Protein AF-A0A929QKB3-F1 (afdb_monomer)

Nearest PDB structures (foldseek):
  7fjg-assembly1_A  TM=8.118E-01  e=1.963E-04  Fusobacterium nucleatum subsp. nucleatum ATCC 25586
  7w9x-assembly1_B  TM=6.339E-01  e=2.895E-02  Bacillus spizizenii ATCC 6633 = JCM 2499
  1b5l-assembly1_A  TM=2.599E-01  e=4.777E+00  Komagataella pastoris
  1rh2-assembly2_B  TM=2.748E-01  e=5.979E+00  Homo sapiens

Sequence (108 aa):
IGAVVDCAHGAGLSVVMPAWMKWYKSRNLKAFKRFGKEIFGVDDADEAIKKLKEWFSKIGTPTSLIEIGVDESNLDEIMALVYDYAKGRGLEQIYTKEAISEIFALAR

Mean predicted aligned error: 2.31 Å

Structure (mmCIF, N/CA/C/O backbone):
data_AF-A0A929QKB3-F1
#
_entry.id   AF-A0A929QKB3-F1
#
loop_
_atom_site.group_PDB
_atom_site.id
_atom_site.type_symbol
_atom_site.label_atom_id
_atom_site.label_alt_id
_atom_site.label_comp_id
_atom_site.label_asym_id
_atom_site.label_entity_id
_atom_site.label_seq_id
_atom_site.pdbx_PDB_ins_code
_atom_site.Cartn_x
_atom_site.Cartn_y
_atom_site.Cartn_z
_atom_site.occupancy
_atom_site.B_iso_or_equiv
_atom_site.auth_seq_id
_atom_site.auth_comp_id
_atom_site.auth_asym_id
_atom_site.auth_atom_id
_atom_site.pdbx_PDB_model_num
ATOM 1 N N . ILE A 1 1 ? 2.642 -1.756 -12.033 1.00 90.00 1 ILE A N 1
ATOM 2 C CA . ILE A 1 1 ? 2.115 -3.121 -11.795 1.00 90.00 1 ILE A CA 1
ATOM 3 C C . ILE A 1 1 ? 1.438 -3.640 -13.054 1.00 90.00 1 ILE A C 1
ATOM 5 O O . ILE A 1 1 ? 2.129 -4.305 -13.801 1.00 90.00 1 ILE A O 1
ATOM 9 N N . GLY A 1 2 ? 0.197 -3.243 -13.372 1.00 92.50 2 GLY A N 1
ATOM 10 C CA . GLY A 1 2 ? -0.538 -3.762 -14.545 1.00 92.50 2 GLY A CA 1
ATOM 11 C C . GLY A 1 2 ? 0.120 -3.571 -15.925 1.00 92.50 2 GLY A C 1
ATOM 12 O O . GLY A 1 2 ? -0.304 -4.174 -16.896 1.00 92.50 2 GLY A O 1
ATOM 13 N N . ALA A 1 3 ? 1.139 -2.712 -16.027 1.00 92.94 3 ALA A N 1
ATOM 14 C CA . ALA A 1 3 ? 1.934 -2.546 -17.245 1.00 92.94 3 ALA A CA 1
ATOM 15 C C . ALA A 1 3 ? 2.980 -3.660 -17.461 1.00 92.94 3 ALA A C 1
ATOM 17 O O . ALA A 1 3 ? 3.433 -3.837 -18.583 1.00 92.94 3 ALA A O 1
ATOM 18 N N . VAL A 1 4 ? 3.374 -4.367 -16.395 1.00 95.44 4 VAL A N 1
ATOM 19 C CA . VAL A 1 4 ? 4.391 -5.439 -16.409 1.00 95.44 4 VAL A CA 1
ATOM 20 C C . VAL A 1 4 ? 3.732 -6.799 -16.197 1.00 95.44 4 VAL A C 1
ATOM 22 O O . VAL A 1 4 ? 4.054 -7.762 -16.883 1.00 95.44 4 VAL A O 1
ATOM 25 N N . VAL A 1 5 ? 2.778 -6.872 -15.265 1.00 93.75 5 VAL A N 1
ATOM 26 C CA . VAL A 1 5 ? 1.987 -8.078 -15.001 1.00 93.75 5 VAL A CA 1
ATOM 27 C C . VAL A 1 5 ? 0.569 -7.892 -15.526 1.00 93.75 5 VAL A C 1
ATOM 29 O O . VAL A 1 5 ? -0.009 -6.818 -15.364 1.00 93.75 5 VAL A O 1
ATOM 32 N N . ASP A 1 6 ? -0.008 -8.931 -16.128 1.00 93.88 6 ASP A N 1
ATOM 33 C CA . ASP A 1 6 ? -1.396 -8.910 -16.602 1.00 93.88 6 ASP A CA 1
ATOM 34 C C . ASP A 1 6 ? -2.369 -9.037 -15.419 1.00 93.88 6 ASP A C 1
ATOM 36 O O . ASP A 1 6 ? -2.870 -10.110 -15.087 1.00 93.88 6 ASP A O 1
ATOM 40 N N . CYS A 1 7 ? -2.584 -7.923 -14.717 1.00 94.44 7 CYS A N 1
ATOM 41 C CA . CYS A 1 7 ? -3.525 -7.837 -13.609 1.00 94.44 7 CYS A CA 1
ATOM 42 C C . CYS A 1 7 ? -4.564 -6.738 -13.854 1.00 94.44 7 CYS A C 1
ATOM 44 O O . CYS A 1 7 ? -4.246 -5.638 -14.320 1.00 94.44 7 CYS A O 1
ATOM 46 N N . ALA A 1 8 ? -5.808 -6.990 -13.444 1.00 95.94 8 ALA A N 1
ATOM 47 C CA . ALA A 1 8 ? -6.845 -5.968 -13.452 1.00 95.94 8 ALA A CA 1
ATOM 48 C C . ALA A 1 8 ? -6.439 -4.760 -12.585 1.00 95.94 8 ALA A C 1
ATOM 50 O O . ALA A 1 8 ? -5.864 -4.912 -11.507 1.00 95.94 8 ALA A O 1
ATOM 51 N N . HIS A 1 9 ? -6.805 -3.546 -13.006 1.00 95.56 9 HIS A N 1
ATOM 52 C CA . HIS A 1 9 ? -6.441 -2.323 -12.280 1.00 95.56 9 HIS A CA 1
ATOM 53 C C . HIS A 1 9 ? -6.876 -2.353 -10.801 1.00 95.56 9 HIS A C 1
ATOM 55 O O . HIS A 1 9 ? -6.092 -2.020 -9.913 1.00 95.56 9 HIS A O 1
ATOM 61 N N . GLY A 1 10 ? -8.101 -2.819 -10.530 1.00 95.75 10 GLY A N 1
ATOM 62 C CA . GLY A 1 10 ? -8.623 -2.961 -9.167 1.00 95.75 10 GLY A CA 1
ATOM 63 C C . GLY A 1 10 ? -7.851 -3.968 -8.309 1.00 95.75 10 GLY A C 1
ATOM 64 O O . GLY A 1 10 ? -7.684 -3.727 -7.118 1.00 95.75 10 GLY A O 1
ATOM 65 N N . ALA A 1 11 ? -7.322 -5.038 -8.913 1.00 96.31 11 ALA A N 1
ATOM 66 C CA . ALA A 1 11 ? -6.497 -6.032 -8.227 1.00 96.31 11 ALA A CA 1
ATOM 67 C C . ALA A 1 11 ? -5.142 -5.446 -7.799 1.00 96.31 11 ALA A C 1
ATOM 69 O O . ALA A 1 11 ? -4.705 -5.636 -6.669 1.00 96.31 11 ALA A O 1
ATOM 70 N N . GLY A 1 12 ? -4.499 -4.656 -8.664 1.00 96.56 12 GLY A N 1
ATOM 71 C CA . GLY A 1 12 ? -3.284 -3.931 -8.281 1.00 96.56 12 GLY A CA 1
ATOM 72 C C . GLY A 1 12 ? -3.527 -2.939 -7.133 1.00 96.56 12 GLY A C 1
ATOM 73 O O . GLY A 1 12 ? -2.700 -2.813 -6.230 1.00 96.56 12 GLY A O 1
ATOM 74 N N . LEU A 1 13 ? -4.677 -2.256 -7.133 1.00 97.06 13 LEU A N 1
ATOM 75 C CA . LEU A 1 13 ? -5.037 -1.309 -6.074 1.00 97.06 13 LEU A CA 1
ATOM 76 C C . LEU A 1 13 ? -5.335 -1.993 -4.735 1.00 97.06 13 LEU A C 1
ATOM 78 O O . LEU A 1 13 ? -4.876 -1.497 -3.709 1.00 97.06 13 LEU A O 1
ATOM 82 N N . SER A 1 14 ? -6.057 -3.116 -4.711 1.00 97.88 14 SER A N 1
ATOM 83 C CA . SER A 1 14 ? -6.360 -3.827 -3.457 1.00 97.88 14 SER A CA 1
ATOM 84 C C . SER A 1 14 ? -5.099 -4.329 -2.743 1.00 97.88 14 SER A C 1
ATOM 86 O O . SER A 1 14 ? -5.066 -4.379 -1.512 1.00 97.88 14 SER A O 1
ATOM 88 N N . VAL A 1 15 ? -4.036 -4.607 -3.503 1.00 97.88 15 VAL A N 1
ATOM 89 C CA . VAL A 1 15 ?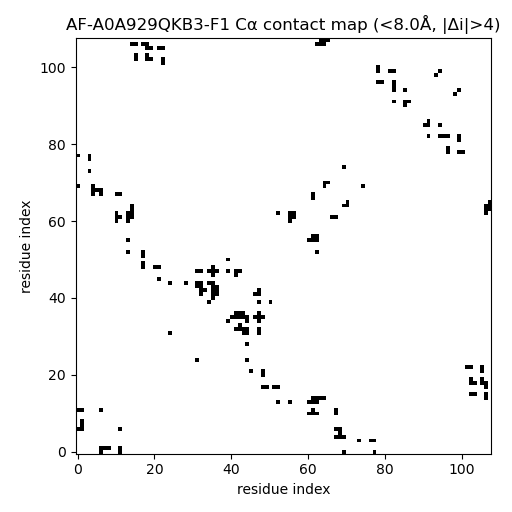 -2.712 -4.975 -2.985 1.00 97.88 15 VAL A CA 1
ATOM 90 C C . VAL A 1 15 ? -1.936 -3.758 -2.465 1.00 97.88 15 VAL A C 1
ATOM 92 O O . VAL A 1 15 ? -1.479 -3.752 -1.321 1.00 97.88 15 VAL A O 1
ATOM 95 N N . VAL A 1 16 ? -1.786 -2.705 -3.277 1.00 97.75 16 VAL A N 1
ATOM 96 C CA . VAL A 1 16 ? -0.886 -1.581 -2.945 1.00 97.75 16 VAL A CA 1
ATOM 97 C C . VAL A 1 16 ? -1.512 -0.581 -1.978 1.00 97.75 16 VAL A C 1
ATOM 99 O O . VAL A 1 16 ? -0.793 0.021 -1.181 1.00 97.75 16 VAL A O 1
ATOM 102 N N . MET A 1 17 ? -2.833 -0.383 -2.005 1.00 98.12 17 MET A N 1
ATOM 103 C CA . MET A 1 17 ? -3.478 0.657 -1.196 1.00 98.12 17 MET A CA 1
ATOM 104 C C . MET A 1 17 ? -3.225 0.478 0.308 1.00 98.12 17 MET A C 1
ATOM 106 O O . MET A 1 17 ? -2.746 1.433 0.922 1.00 98.12 17 MET A O 1
ATOM 110 N N . PRO A 1 18 ? -3.437 -0.702 0.929 1.00 98.25 18 PRO A N 1
ATOM 111 C CA . PRO A 1 18 ? -3.126 -0.887 2.348 1.00 98.25 18 PRO A CA 1
ATOM 112 C C . PRO A 1 18 ? -1.645 -0.637 2.674 1.00 98.25 18 PRO A C 1
ATOM 114 O O . PRO A 1 18 ? -1.328 -0.070 3.720 1.00 98.25 18 PRO A O 1
ATOM 117 N N . ALA A 1 19 ? -0.735 -1.019 1.777 1.00 98.25 19 ALA A N 1
ATOM 118 C CA . ALA A 1 19 ? 0.700 -0.823 1.949 1.00 98.25 19 ALA A CA 1
ATOM 119 C C . ALA A 1 19 ? 1.097 0.662 1.891 1.00 98.25 19 ALA A C 1
ATOM 121 O O . ALA A 1 19 ? 1.771 1.163 2.793 1.00 98.25 19 ALA A O 1
ATOM 122 N N . TRP A 1 20 ? 0.589 1.399 0.898 1.00 98.50 20 TRP A N 1
ATOM 123 C CA . T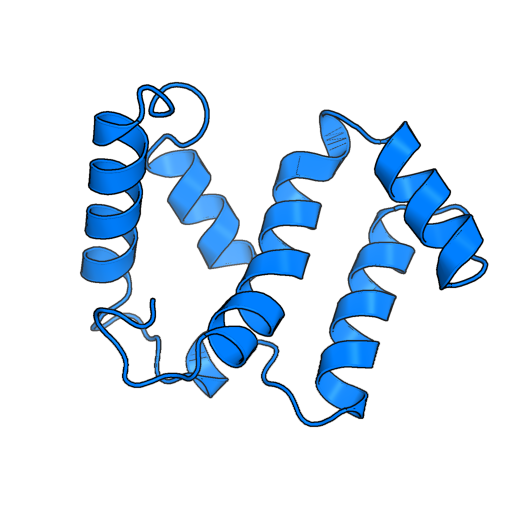RP A 1 20 ? 0.766 2.849 0.802 1.00 98.50 20 TRP A CA 1
ATOM 124 C C . TRP A 1 20 ? 0.187 3.568 2.024 1.00 98.50 20 TRP A C 1
ATOM 126 O O . TRP A 1 20 ? 0.828 4.461 2.575 1.00 98.50 20 TRP A O 1
ATOM 136 N N . MET A 1 21 ? -0.991 3.149 2.505 1.00 98.44 21 MET A N 1
ATOM 137 C CA . MET A 1 21 ? -1.585 3.721 3.715 1.00 98.44 21 MET A CA 1
ATOM 138 C C . MET A 1 21 ? -0.685 3.498 4.933 1.00 98.44 21 MET A C 1
ATOM 140 O O . MET A 1 21 ? -0.463 4.443 5.687 1.00 98.44 21 MET A O 1
ATOM 144 N N . LYS A 1 22 ? -0.116 2.295 5.115 1.00 98.06 22 LYS A N 1
ATOM 145 C CA . LYS A 1 22 ? 0.832 2.019 6.212 1.00 98.06 22 LYS A CA 1
ATOM 146 C C . LYS A 1 22 ? 2.053 2.932 6.160 1.00 98.06 22 LYS A C 1
ATOM 148 O O . LYS A 1 22 ? 2.462 3.440 7.202 1.00 98.06 22 LYS A O 1
ATOM 153 N N . TRP A 1 23 ? 2.601 3.152 4.968 1.00 98.44 23 TRP A N 1
ATOM 154 C CA . TRP A 1 23 ? 3.753 4.025 4.755 1.00 98.44 23 TRP A CA 1
ATOM 155 C C . TRP A 1 23 ? 3.419 5.510 4.990 1.00 98.44 23 TRP A C 1
ATOM 157 O O . TRP A 1 23 ? 4.171 6.233 5.643 1.00 98.44 23 TRP A O 1
ATOM 167 N N . TYR A 1 24 ? 2.258 5.976 4.519 1.00 98.00 24 TYR A N 1
ATOM 168 C CA . TYR A 1 24 ? 1.879 7.391 4.568 1.00 98.00 24 TYR A CA 1
ATOM 169 C C . TYR A 1 24 ? 1.210 7.817 5.884 1.00 98.00 24 TYR A C 1
ATOM 171 O O . TYR A 1 24 ? 1.148 9.014 6.180 1.00 98.00 24 TYR A O 1
ATOM 179 N N . LYS A 1 25 ? 0.699 6.875 6.694 1.00 97.56 25 LYS A N 1
ATOM 180 C CA . LYS A 1 25 ? -0.174 7.182 7.845 1.00 97.56 25 LYS A CA 1
ATOM 181 C C . LYS A 1 25 ? 0.389 8.220 8.806 1.00 97.56 25 LYS A C 1
ATOM 183 O O . LYS A 1 25 ? -0.362 9.070 9.273 1.00 97.56 25 LYS A O 1
ATOM 188 N N . SER A 1 26 ? 1.694 8.192 9.079 1.00 96.75 26 SER A N 1
ATOM 189 C CA . SER A 1 26 ? 2.338 9.103 10.034 1.00 96.75 26 SER A CA 1
ATOM 190 C C . SER A 1 26 ? 2.249 10.566 9.593 1.00 96.75 26 SER A C 1
ATOM 192 O O . SER A 1 26 ? 2.171 11.458 10.433 1.00 96.75 26 SER A O 1
ATOM 194 N N . ARG A 1 27 ? 2.171 10.812 8.281 1.00 97.44 27 ARG A N 1
ATOM 195 C CA . ARG A 1 27 ? 2.061 12.148 7.682 1.00 97.44 27 ARG A CA 1
ATOM 196 C C . ARG A 1 27 ? 0.645 12.718 7.763 1.00 97.44 27 ARG A C 1
ATOM 198 O O . ARG A 1 27 ? 0.466 13.922 7.623 1.00 97.44 27 ARG A O 1
ATOM 205 N N . ASN A 1 28 ? -0.369 11.874 7.973 1.00 96.75 28 ASN A N 1
ATOM 206 C CA . ASN A 1 28 ? -1.763 12.307 8.070 1.00 96.75 28 ASN A CA 1
ATOM 207 C C . ASN A 1 28 ? -2.601 11.417 9.004 1.00 96.75 28 ASN A C 1
ATOM 209 O O . ASN A 1 28 ? -3.676 10.930 8.646 1.00 96.75 28 ASN A O 1
ATOM 213 N N . LEU A 1 29 ? -2.110 11.206 10.227 1.00 97.81 29 LEU A N 1
ATOM 214 C CA . LEU A 1 29 ? -2.703 10.251 11.167 1.00 97.81 29 LEU A CA 1
ATOM 215 C C . LEU A 1 29 ? -4.182 10.547 11.459 1.00 97.81 29 LEU A C 1
ATOM 217 O O . LEU A 1 29 ? -4.996 9.630 11.559 1.00 97.81 29 LEU A O 1
ATOM 221 N N . LYS A 1 30 ? -4.550 11.832 11.539 1.00 98.00 30 LYS A N 1
ATOM 222 C CA . LYS A 1 30 ? -5.929 12.271 11.792 1.00 98.00 30 LYS A CA 1
ATOM 223 C C . LYS A 1 30 ? -6.902 11.768 10.720 1.00 98.00 30 LYS A C 1
ATOM 225 O O . LYS A 1 30 ? -8.004 11.343 11.063 1.00 98.00 30 LYS A O 1
ATOM 230 N N . ALA A 1 31 ? -6.513 11.801 9.444 1.00 97.81 31 ALA A N 1
ATOM 231 C CA . ALA A 1 31 ? -7.364 11.313 8.362 1.00 97.81 31 ALA A CA 1
ATOM 232 C C . ALA A 1 31 ? -7.554 9.792 8.434 1.00 97.81 31 ALA A C 1
ATOM 234 O O . ALA A 1 31 ? -8.678 9.320 8.288 1.00 97.81 31 ALA A O 1
ATOM 235 N N . PHE A 1 32 ? -6.490 9.037 8.726 1.00 98.19 32 PHE A N 1
ATOM 236 C CA . PHE A 1 32 ? -6.568 7.577 8.835 1.00 98.19 32 PHE A CA 1
ATOM 237 C C . PHE A 1 32 ? -7.353 7.107 10.063 1.00 98.19 32 PHE A C 1
ATOM 239 O O . PHE A 1 32 ? -8.134 6.167 9.950 1.00 98.19 32 PHE A O 1
ATOM 246 N N . LYS A 1 33 ? -7.238 7.801 11.203 1.00 98.12 33 LYS A N 1
ATOM 247 C CA . LYS A 1 33 ? -8.103 7.549 12.367 1.00 98.12 33 LYS A CA 1
ATOM 248 C C . LYS A 1 33 ? -9.571 7.835 12.068 1.00 98.12 33 LYS A C 1
ATOM 250 O O . LYS A 1 33 ? -10.430 7.018 12.377 1.00 98.12 33 LYS A O 1
ATOM 255 N N . ARG A 1 34 ? -9.868 8.960 11.403 1.00 98.38 34 ARG A N 1
ATOM 256 C CA . ARG A 1 34 ? -11.237 9.265 10.960 1.00 98.38 34 ARG A CA 1
ATOM 257 C C . ARG A 1 34 ? -11.764 8.180 10.020 1.00 98.38 34 ARG A C 1
ATOM 259 O O . ARG A 1 34 ? -12.879 7.721 10.211 1.00 98.38 34 ARG A O 1
ATOM 266 N N . PHE A 1 35 ? -10.973 7.748 9.040 1.00 98.31 35 PHE A N 1
ATOM 267 C CA . PHE A 1 35 ? -11.343 6.643 8.154 1.00 98.31 35 PHE A CA 1
ATOM 268 C C . PHE A 1 35 ? -11.681 5.367 8.941 1.00 98.31 35 PHE A C 1
ATOM 270 O O . PHE A 1 35 ? -12.743 4.790 8.726 1.00 98.31 35 PHE A O 1
ATOM 277 N N . GLY A 1 36 ? -10.833 4.977 9.898 1.00 98.44 36 GLY A N 1
ATOM 278 C CA . GLY A 1 36 ? -11.101 3.848 10.790 1.00 98.44 36 GLY A CA 1
ATOM 279 C C . GLY A 1 36 ? -12.418 3.975 11.538 1.00 98.44 36 GLY A C 1
ATOM 280 O O . GLY A 1 36 ? -13.222 3.042 11.539 1.00 98.44 36 GLY A O 1
ATOM 281 N N . LYS A 1 37 ? -12.670 5.149 12.118 1.00 98.50 37 LYS A N 1
ATOM 282 C CA . LYS A 1 37 ? -13.856 5.389 12.936 1.00 98.50 37 LYS A CA 1
ATOM 283 C C . LYS A 1 37 ? -15.132 5.342 12.104 1.00 98.50 37 LYS A C 1
ATOM 285 O O . LYS A 1 37 ? -16.073 4.654 12.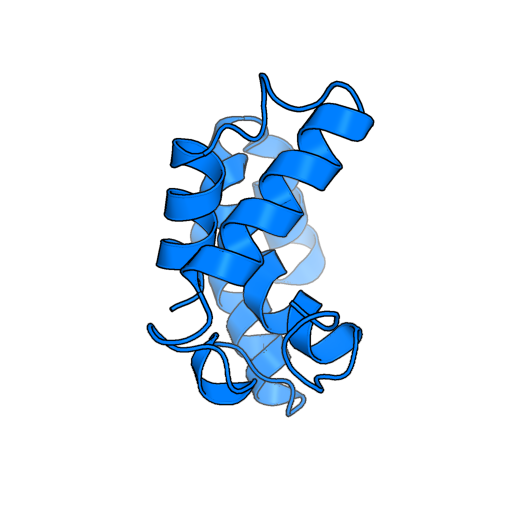480 1.00 98.50 37 LYS A O 1
ATOM 290 N N . GLU A 1 38 ? -15.153 6.049 10.979 1.00 98.50 38 GLU A N 1
ATOM 291 C CA . GLU A 1 38 ? -16.364 6.215 10.170 1.00 98.50 38 GLU A CA 1
ATOM 292 C C . GLU A 1 38 ? -16.696 4.973 9.330 1.00 98.50 38 GLU A C 1
ATOM 294 O O . GLU A 1 38 ? -17.867 4.692 9.096 1.00 98.50 38 GLU A O 1
ATOM 299 N N . ILE A 1 39 ? -15.689 4.221 8.867 1.00 98.19 39 ILE A N 1
ATOM 300 C CA . ILE A 1 39 ? -15.903 3.072 7.968 1.00 98.19 39 ILE A CA 1
ATOM 301 C C . ILE A 1 39 ? -15.932 1.744 8.726 1.00 98.19 39 ILE A C 1
ATOM 303 O O . ILE A 1 39 ? -16.684 0.841 8.364 1.00 98.19 39 ILE A O 1
ATOM 307 N N . PHE A 1 40 ? -15.124 1.617 9.779 1.00 98.06 40 PHE A N 1
ATOM 308 C CA . PHE A 1 40 ? -14.923 0.351 10.484 1.00 98.06 40 PHE A CA 1
ATOM 309 C C . PHE A 1 40 ? -15.242 0.403 11.982 1.00 98.06 40 PHE A C 1
ATOM 311 O O . PHE A 1 40 ? -15.170 -0.634 12.640 1.00 98.06 40 PHE A O 1
ATOM 318 N N . GLY A 1 41 ? -15.591 1.572 12.528 1.00 98.19 41 GLY A N 1
ATOM 319 C CA . GLY A 1 41 ? -15.893 1.737 13.950 1.00 98.19 41 GLY A CA 1
ATOM 320 C C . GLY A 1 41 ? -14.676 1.640 14.876 1.00 98.19 41 GLY A C 1
ATOM 321 O O . GLY A 1 41 ? -14.854 1.358 16.057 1.00 98.19 41 GLY A O 1
ATOM 322 N N . VAL A 1 42 ? -13.454 1.855 14.370 1.00 98.06 42 VAL A N 1
ATOM 323 C CA . VAL A 1 42 ? -12.202 1.735 15.147 1.00 98.06 42 VAL A CA 1
ATOM 324 C C . VAL A 1 42 ? -11.457 3.065 15.239 1.00 98.06 42 VAL A C 1
ATOM 326 O O . VAL A 1 42 ? -11.351 3.780 14.250 1.00 98.06 42 VAL A O 1
ATOM 329 N N . ASP A 1 43 ? -10.900 3.406 16.403 1.00 96.50 43 ASP A N 1
ATOM 330 C CA . ASP A 1 43 ? -10.122 4.648 16.606 1.00 96.50 43 ASP A CA 1
ATOM 331 C C . ASP A 1 43 ? -8.598 4.417 16.546 1.00 96.50 43 ASP A C 1
ATOM 333 O O . ASP A 1 43 ? -7.798 5.034 17.259 1.00 96.50 43 ASP A O 1
ATOM 337 N N . ASP A 1 44 ? -8.187 3.500 15.672 1.00 97.69 44 ASP A N 1
ATOM 338 C CA . ASP A 1 44 ? -6.791 3.180 15.408 1.00 97.69 44 ASP A CA 1
ATOM 339 C C . ASP A 1 44 ? -6.532 3.061 13.900 1.00 97.69 44 ASP A C 1
ATOM 341 O O . ASP A 1 44 ? -7.287 2.430 13.157 1.00 97.69 44 ASP A O 1
ATOM 345 N N . ALA A 1 45 ? -5.467 3.715 13.429 1.00 98.00 45 ALA A N 1
ATOM 346 C CA . ALA A 1 45 ? -5.154 3.779 12.004 1.00 98.00 45 ALA A CA 1
ATOM 347 C C . ALA A 1 45 ? -4.618 2.444 11.469 1.00 98.00 45 ALA A C 1
ATOM 349 O O . ALA A 1 45 ? -4.915 2.086 10.330 1.00 98.00 45 ALA A O 1
ATOM 350 N N . ASP A 1 46 ? -3.846 1.706 12.269 1.00 98.19 46 ASP A N 1
ATOM 351 C CA . ASP A 1 46 ? -3.316 0.404 11.868 1.00 98.19 46 ASP A CA 1
ATOM 352 C C . ASP A 1 46 ? -4.419 -0.649 11.807 1.00 98.19 46 ASP A C 1
ATOM 354 O O . ASP A 1 46 ? -4.493 -1.412 10.839 1.00 98.19 46 ASP A O 1
ATOM 358 N N . GLU A 1 47 ? -5.330 -0.639 12.780 1.00 98.38 47 GLU A N 1
ATOM 359 C CA . GLU A 1 47 ? -6.516 -1.487 12.768 1.00 98.38 47 GLU A CA 1
ATOM 360 C C . GLU A 1 47 ? -7.421 -1.171 11.570 1.00 98.38 47 GLU A C 1
ATOM 362 O O . GLU A 1 47 ? -7.884 -2.089 10.892 1.00 98.38 47 GLU A O 1
ATOM 367 N N . ALA A 1 48 ? -7.618 0.109 11.238 1.00 98.50 48 ALA A N 1
ATOM 368 C CA . ALA A 1 48 ? -8.387 0.515 10.063 1.00 98.50 48 ALA A CA 1
ATOM 369 C C . ALA A 1 48 ? -7.788 -0.020 8.753 1.00 98.50 48 ALA A C 1
ATOM 371 O O . ALA A 1 48 ? -8.507 -0.542 7.899 1.00 98.50 48 ALA A O 1
ATOM 372 N N . ILE A 1 49 ? -6.464 0.083 8.592 1.00 98.44 49 ILE A N 1
ATOM 373 C CA . ILE A 1 49 ? -5.764 -0.425 7.405 1.00 98.44 49 ILE A CA 1
ATOM 374 C C . ILE A 1 49 ? -5.831 -1.957 7.349 1.00 98.44 49 ILE A C 1
ATOM 376 O O . ILE A 1 49 ? -6.026 -2.529 6.274 1.00 98.44 49 ILE A O 1
ATOM 380 N N . LYS A 1 50 ? -5.720 -2.633 8.499 1.00 98.31 50 LYS A N 1
ATOM 381 C CA . LYS A 1 50 ? -5.897 -4.086 8.595 1.00 98.31 50 LYS A CA 1
ATOM 382 C C . LYS A 1 50 ? -7.304 -4.502 8.159 1.00 98.31 50 LYS A C 1
ATOM 384 O O . LYS A 1 50 ? -7.425 -5.371 7.300 1.00 98.31 50 LYS A O 1
ATOM 389 N N . LYS A 1 51 ? -8.350 -3.848 8.674 1.00 98.50 51 LYS A N 1
ATOM 390 C CA . LYS A 1 51 ? -9.749 -4.123 8.306 1.00 98.50 51 LYS A CA 1
ATOM 391 C C . LYS A 1 51 ? -10.036 -3.852 6.831 1.00 98.50 51 LYS A C 1
ATOM 393 O O . LYS A 1 51 ? -10.807 -4.588 6.222 1.00 98.50 51 LYS A O 1
ATOM 398 N N . LEU A 1 52 ? -9.383 -2.856 6.228 1.00 98.50 52 LEU A N 1
ATOM 399 C CA . LEU A 1 52 ? -9.456 -2.637 4.783 1.00 98.50 52 LEU A CA 1
ATOM 400 C C . LEU A 1 52 ? -8.856 -3.813 3.995 1.00 98.50 52 LEU A C 1
ATOM 402 O O . LEU A 1 52 ? -9.482 -4.292 3.053 1.00 98.50 52 LEU A O 1
ATOM 406 N N . LYS A 1 53 ? -7.678 -4.315 4.394 1.00 98.25 53 LYS A N 1
ATOM 407 C CA . LYS A 1 53 ? -7.068 -5.505 3.772 1.00 98.25 53 LYS A CA 1
ATOM 408 C C . LYS A 1 53 ? -7.956 -6.747 3.946 1.00 98.25 53 LYS A C 1
ATOM 410 O O . LYS A 1 53 ? -8.173 -7.484 2.989 1.00 98.25 53 LYS A O 1
ATOM 415 N N . GLU A 1 54 ? -8.525 -6.948 5.136 1.00 98.31 54 GLU A N 1
ATOM 416 C CA . GLU A 1 54 ? -9.487 -8.027 5.413 1.00 98.31 54 GLU A CA 1
ATOM 417 C C . GLU A 1 54 ? -10.753 -7.905 4.553 1.00 98.31 54 GLU A C 1
ATOM 419 O O . GLU A 1 54 ? -11.259 -8.908 4.056 1.00 98.31 54 GLU A O 1
ATOM 424 N N . TRP A 1 55 ? -11.252 -6.685 4.331 1.00 98.44 55 TRP A N 1
ATOM 425 C CA . TRP A 1 55 ? -12.387 -6.441 3.443 1.00 98.44 55 TRP A CA 1
ATOM 426 C C . TRP A 1 55 ? -12.068 -6.825 1.995 1.00 98.44 55 TRP A C 1
ATOM 428 O O . TRP A 1 55 ? -12.863 -7.536 1.384 1.00 98.44 55 TRP A O 1
ATOM 438 N N . PHE A 1 56 ? -10.900 -6.426 1.471 1.00 98.38 56 PHE A N 1
ATOM 439 C CA . PHE A 1 56 ? -10.458 -6.804 0.123 1.00 98.38 56 PHE A CA 1
ATOM 440 C C . PHE A 1 56 ? -10.399 -8.327 -0.040 1.00 98.38 56 PHE A C 1
ATOM 442 O O . PHE A 1 56 ? -10.938 -8.860 -1.011 1.00 98.38 56 PHE A O 1
ATOM 449 N N . SER A 1 57 ? -9.833 -9.029 0.944 1.00 97.69 57 SER A N 1
ATOM 450 C CA . SER A 1 57 ? -9.813 -10.495 0.960 1.00 97.69 57 SER A CA 1
ATOM 451 C C . SER A 1 57 ? -11.232 -11.082 1.004 1.00 97.69 57 SER A C 1
ATOM 453 O O . SER A 1 57 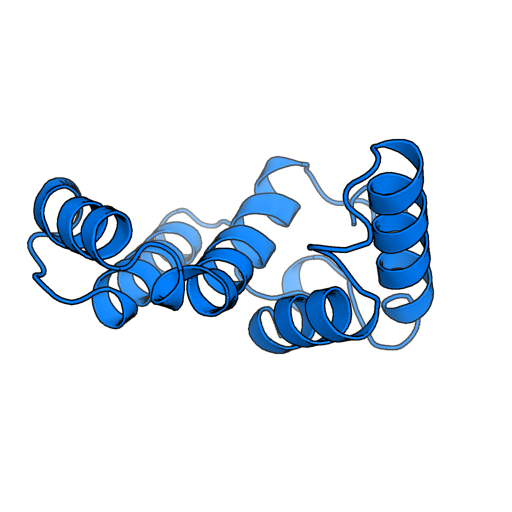? -11.564 -11.966 0.216 1.00 97.69 57 SER A O 1
ATOM 455 N N . LYS A 1 58 ? -12.114 -10.542 1.856 1.00 98.19 58 LYS A N 1
ATOM 456 C CA . LYS A 1 58 ? -13.505 -11.001 2.004 1.00 98.19 58 LYS A CA 1
ATOM 457 C C . LYS A 1 58 ? -14.315 -10.888 0.711 1.00 98.19 58 LYS A C 1
ATOM 459 O O . LYS A 1 58 ? -15.168 -11.736 0.465 1.00 98.19 58 LYS A O 1
ATOM 464 N N . ILE A 1 59 ? -14.083 -9.850 -0.092 1.00 97.56 59 ILE A N 1
ATOM 465 C CA . ILE A 1 59 ? -14.778 -9.666 -1.374 1.00 97.56 59 ILE A CA 1
ATOM 466 C C . ILE A 1 59 ? -14.092 -10.384 -2.549 1.00 97.56 59 ILE A C 1
ATOM 468 O O . ILE A 1 59 ? -14.512 -10.211 -3.690 1.00 97.56 59 ILE A O 1
ATOM 472 N N . GLY A 1 60 ? -13.055 -11.186 -2.286 1.00 96.88 60 GLY A N 1
ATOM 473 C CA . GLY A 1 60 ? -12.375 -12.001 -3.294 1.00 96.88 60 GLY A CA 1
ATOM 474 C C . GLY A 1 60 ? -11.357 -11.244 -4.148 1.00 96.88 60 GLY A C 1
ATOM 475 O O . GLY A 1 60 ? -11.012 -11.710 -5.230 1.00 96.88 60 GLY A O 1
ATOM 476 N N . THR A 1 61 ? -10.885 -10.081 -3.694 1.00 97.69 61 THR A N 1
ATOM 477 C CA . THR A 1 61 ? -9.807 -9.342 -4.372 1.00 97.69 61 THR A CA 1
ATOM 478 C C . THR A 1 61 ? -8.450 -9.681 -3.758 1.00 97.69 61 THR A C 1
ATOM 480 O O . THR A 1 61 ? -8.384 -9.952 -2.556 1.00 97.69 61 THR A O 1
ATOM 483 N N . PRO A 1 62 ? -7.366 -9.661 -4.551 1.00 97.44 62 PRO A N 1
ATOM 484 C CA . PRO A 1 62 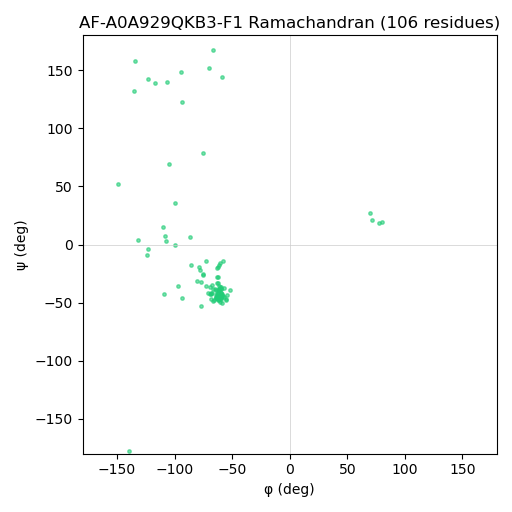? -6.056 -10.046 -4.059 1.00 97.44 62 PRO A CA 1
ATOM 485 C C . PRO A 1 62 ? -5.487 -9.019 -3.082 1.00 97.44 62 PRO A C 1
ATOM 487 O O . PRO A 1 62 ? -5.784 -7.824 -3.163 1.00 97.44 62 PRO A O 1
ATOM 490 N N . THR A 1 63 ? -4.649 -9.480 -2.158 1.00 97.31 63 THR A N 1
ATOM 491 C CA . THR A 1 63 ? -4.122 -8.652 -1.061 1.00 97.31 63 THR A CA 1
ATOM 492 C C . THR A 1 63 ? -2.607 -8.737 -0.863 1.00 97.31 63 THR A C 1
ATOM 494 O O . THR A 1 63 ? -2.074 -8.112 0.060 1.00 97.31 63 THR A O 1
ATOM 497 N N . SER A 1 64 ? -1.910 -9.472 -1.727 1.00 97.25 64 SER A N 1
ATOM 498 C CA . SER A 1 64 ? -0.448 -9.549 -1.783 1.00 97.25 64 SER A CA 1
ATOM 499 C C . SER A 1 64 ? 0.059 -9.442 -3.222 1.00 97.25 64 SER A C 1
ATOM 501 O O . SER A 1 64 ? -0.671 -9.713 -4.177 1.00 97.25 64 SER A O 1
ATOM 503 N N . LEU A 1 65 ? 1.322 -9.042 -3.384 1.00 97.31 65 LEU A N 1
ATOM 504 C CA . LEU A 1 65 ? 1.985 -8.960 -4.691 1.00 97.31 65 LEU A CA 1
ATOM 505 C C . LEU A 1 65 ? 2.024 -10.320 -5.414 1.00 97.31 65 LEU A C 1
ATOM 507 O O . LEU A 1 65 ? 1.773 -10.387 -6.617 1.00 97.31 65 LEU A O 1
ATOM 511 N N . ILE A 1 66 ? 2.243 -11.408 -4.672 1.00 96.56 66 ILE A N 1
ATOM 512 C CA . ILE A 1 66 ? 2.315 -12.767 -5.228 1.00 96.56 66 ILE A CA 1
ATOM 513 C C . ILE A 1 66 ? 0.971 -13.190 -5.841 1.00 96.56 66 ILE A C 1
ATOM 515 O O . ILE A 1 66 ? 0.950 -13.791 -6.914 1.00 96.56 66 ILE A O 1
ATOM 519 N N . GLU A 1 67 ? -0.159 -12.833 -5.219 1.00 96.69 67 GLU A N 1
ATOM 520 C CA . GLU A 1 67 ? -1.503 -13.157 -5.731 1.00 96.69 67 GLU A CA 1
ATOM 521 C C . GLU A 1 67 ? -1.812 -12.520 -7.098 1.00 96.69 67 GLU A C 1
ATOM 523 O O . GLU A 1 67 ? -2.715 -12.980 -7.795 1.00 96.69 67 GLU A O 1
ATOM 528 N N . ILE A 1 68 ? -1.069 -11.479 -7.494 1.00 96.81 68 ILE A N 1
ATOM 529 C CA . ILE A 1 68 ? -1.202 -10.804 -8.796 1.00 96.81 68 ILE A CA 1
ATOM 530 C C . ILE A 1 68 ? -0.015 -11.061 -9.736 1.00 96.81 68 ILE A C 1
ATOM 532 O O . ILE A 1 68 ? 0.144 -10.346 -10.725 1.00 96.81 68 ILE A O 1
ATOM 536 N N . GLY A 1 69 ? 0.818 -12.064 -9.439 1.00 95.81 69 GLY A N 1
ATOM 537 C CA . GLY A 1 69 ? 1.944 -12.465 -10.288 1.00 95.81 69 GLY A CA 1
ATOM 538 C C . GLY A 1 69 ? 3.172 -11.556 -10.196 1.00 95.81 69 GLY A C 1
ATOM 539 O O . GLY A 1 69 ? 4.010 -11.574 -11.096 1.00 95.81 69 GLY A O 1
ATOM 540 N N . VAL A 1 70 ? 3.288 -10.750 -9.136 1.00 97.19 70 VAL A N 1
ATOM 541 C CA . VAL A 1 70 ? 4.496 -9.961 -8.867 1.00 97.19 70 VAL A CA 1
ATOM 542 C C . VAL A 1 70 ? 5.415 -10.741 -7.936 1.00 97.19 70 VAL A C 1
ATOM 544 O O . VAL A 1 70 ? 5.036 -11.085 -6.815 1.00 97.19 70 VAL A O 1
ATOM 547 N N . ASP A 1 71 ? 6.636 -10.979 -8.396 1.00 95.50 71 ASP A N 1
ATOM 548 C CA . ASP A 1 71 ? 7.693 -11.671 -7.667 1.00 95.50 71 ASP A CA 1
ATOM 549 C C . ASP A 1 71 ? 9.053 -10.993 -7.907 1.00 95.50 71 ASP A C 1
ATOM 551 O O . ASP A 1 71 ? 9.150 -9.971 -8.588 1.00 95.50 71 ASP A O 1
ATOM 555 N N . GLU A 1 72 ? 10.122 -11.550 -7.338 1.00 94.25 72 GLU A N 1
ATOM 556 C CA . GLU A 1 72 ? 11.473 -10.981 -7.447 1.00 94.25 72 GLU A CA 1
ATOM 557 C C . GLU A 1 72 ? 11.990 -10.897 -8.901 1.00 94.25 72 GLU A C 1
ATOM 559 O O . GLU A 1 72 ? 12.915 -10.137 -9.166 1.00 94.25 72 GLU A O 1
ATOM 564 N N . SER A 1 73 ? 11.405 -11.632 -9.860 1.00 96.06 73 SER A N 1
ATOM 565 C CA . SER A 1 73 ? 11.819 -11.573 -11.271 1.00 96.06 73 SER A CA 1
ATOM 566 C C . SER A 1 73 ? 11.344 -10.307 -11.990 1.00 96.06 73 SER A C 1
ATOM 568 O O . SER A 1 73 ? 11.976 -9.890 -12.960 1.00 96.06 73 SER A O 1
ATOM 570 N N . ASN A 1 74 ? 10.253 -9.689 -11.521 1.00 96.69 74 ASN A N 1
ATOM 571 C CA . ASN A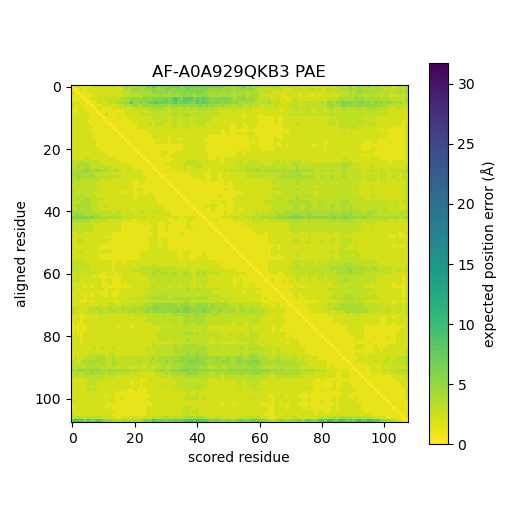 1 74 ? 9.629 -8.524 -12.160 1.00 96.69 74 ASN A CA 1
ATOM 572 C C . ASN A 1 74 ? 9.489 -7.302 -11.231 1.00 96.69 74 ASN A C 1
ATOM 574 O O . ASN A 1 74 ? 9.187 -6.199 -11.697 1.00 96.69 74 ASN A O 1
ATOM 578 N N . LEU A 1 75 ? 9.751 -7.457 -9.929 1.00 96.50 75 LEU A N 1
ATOM 579 C CA . LEU A 1 75 ? 9.609 -6.389 -8.940 1.00 96.50 75 LEU A CA 1
ATOM 580 C C . LEU A 1 75 ? 10.500 -5.173 -9.242 1.00 96.50 75 LEU A C 1
ATOM 582 O O . LEU A 1 75 ? 10.020 -4.039 -9.176 1.00 96.50 75 LEU A O 1
ATOM 586 N N . ASP A 1 76 ? 11.762 -5.390 -9.615 1.00 97.12 76 ASP A N 1
ATOM 587 C CA . ASP A 1 76 ? 12.711 -4.306 -9.906 1.00 97.12 76 ASP A CA 1
ATOM 588 C C . ASP A 1 76 ? 12.280 -3.459 -11.112 1.00 97.12 76 ASP A C 1
ATOM 590 O O . ASP A 1 76 ? 12.331 -2.226 -11.058 1.00 97.12 76 ASP A O 1
ATOM 594 N N . GLU A 1 77 ? 11.783 -4.100 -12.174 1.00 97.81 77 GLU A N 1
ATOM 595 C CA . GLU A 1 77 ? 11.233 -3.412 -13.347 1.00 97.81 77 GLU A CA 1
ATOM 596 C C . GLU A 1 77 ? 10.015 -2.562 -12.962 1.00 97.81 77 GLU A C 1
ATOM 598 O O . GLU A 1 77 ? 9.916 -1.386 -13.324 1.00 97.81 77 GLU A O 1
ATOM 603 N N . ILE A 1 78 ? 9.105 -3.126 -12.162 1.00 97.81 78 ILE A N 1
ATOM 604 C CA . ILE A 1 78 ? 7.920 -2.412 -11.681 1.00 97.81 78 ILE A CA 1
ATOM 605 C C . ILE A 1 78 ? 8.323 -1.180 -10.864 1.00 97.81 78 ILE A C 1
ATOM 607 O O . ILE A 1 78 ? 7.766 -0.102 -11.084 1.00 97.81 78 ILE A O 1
ATOM 611 N N . MET A 1 79 ? 9.269 -1.314 -9.930 1.00 97.75 79 MET A N 1
ATOM 612 C CA . MET A 1 79 ? 9.726 -0.196 -9.098 1.00 97.75 79 MET A CA 1
ATOM 613 C C . MET A 1 79 ? 10.414 0.894 -9.929 1.00 97.75 79 MET A C 1
ATOM 615 O O . MET A 1 79 ? 10.183 2.080 -9.678 1.00 97.75 79 MET A O 1
ATOM 619 N N . ALA A 1 80 ? 11.198 0.517 -10.945 1.00 97.94 80 ALA A N 1
ATOM 620 C CA . ALA A 1 80 ? 11.821 1.4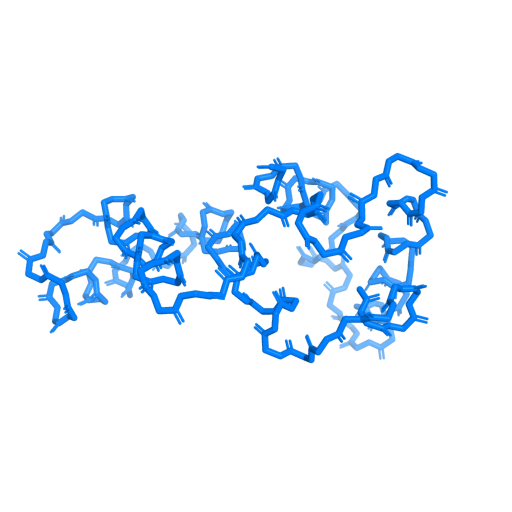63 -11.868 1.00 97.94 80 ALA A CA 1
ATOM 621 C C . ALA A 1 80 ? 10.773 2.278 -12.644 1.00 97.94 80 ALA A C 1
ATOM 623 O O . ALA A 1 80 ? 10.829 3.508 -12.638 1.00 97.94 80 ALA A O 1
ATOM 624 N N . LEU A 1 81 ? 9.758 1.617 -13.211 1.00 97.75 81 LEU A N 1
ATOM 625 C CA . LEU A 1 81 ? 8.663 2.290 -13.920 1.00 97.75 81 LEU A CA 1
ATOM 626 C C . LEU A 1 81 ? 7.867 3.235 -13.010 1.00 97.75 81 LEU A C 1
ATOM 628 O O . LEU A 1 81 ? 7.479 4.326 -13.430 1.00 97.75 81 LEU A O 1
ATOM 632 N N . VAL A 1 82 ? 7.623 2.839 -11.756 1.00 97.44 82 VAL A N 1
ATOM 633 C CA . VAL A 1 82 ? 6.950 3.702 -10.771 1.00 97.44 82 VAL A CA 1
ATOM 634 C C . VAL A 1 82 ? 7.791 4.944 -10.476 1.00 97.44 82 VAL A C 1
ATOM 636 O O . VAL A 1 82 ? 7.243 6.046 -10.430 1.00 97.44 82 VAL A O 1
ATOM 639 N N . TYR A 1 83 ? 9.106 4.788 -10.307 1.00 98.25 83 TYR A N 1
ATOM 640 C CA . TYR A 1 83 ? 10.010 5.910 -10.064 1.00 98.25 83 TYR A CA 1
ATOM 641 C C . TYR A 1 83 ? 10.064 6.873 -11.255 1.00 98.25 83 TYR A C 1
ATOM 643 O O . TYR A 1 83 ? 9.922 8.083 -11.071 1.00 98.25 83 TYR A O 1
ATOM 651 N N . ASP A 1 84 ? 10.193 6.354 -12.476 1.00 98.00 84 ASP A N 1
ATOM 652 C CA . ASP A 1 84 ? 10.204 7.176 -13.689 1.00 98.00 84 ASP A CA 1
ATOM 653 C C . ASP A 1 84 ? 8.882 7.930 -13.867 1.00 98.00 84 ASP A C 1
ATOM 655 O O . ASP A 1 84 ? 8.879 9.121 -14.194 1.00 98.00 84 ASP A O 1
ATOM 659 N N . TYR A 1 85 ? 7.754 7.281 -13.561 1.00 96.88 85 TYR A N 1
ATOM 660 C CA . TYR A 1 85 ? 6.450 7.936 -13.553 1.00 96.88 85 TYR A CA 1
ATOM 661 C C . TYR A 1 85 ? 6.366 9.040 -12.490 1.00 96.88 85 TYR A C 1
ATOM 663 O O . TYR A 1 85 ? 5.902 10.141 -12.784 1.00 96.88 85 TYR A O 1
ATOM 671 N N . ALA A 1 86 ? 6.840 8.790 -11.265 1.00 97.56 86 ALA A N 1
ATOM 672 C CA . ALA A 1 86 ? 6.868 9.798 -10.205 1.00 97.56 86 ALA A CA 1
ATOM 673 C C . ALA A 1 86 ? 7.724 11.011 -10.600 1.00 97.56 86 ALA A C 1
ATOM 675 O O . ALA A 1 86 ? 7.277 12.151 -10.452 1.00 97.56 86 ALA A O 1
ATOM 676 N N . LYS A 1 87 ? 8.905 10.772 -11.178 1.00 97.50 87 LYS A N 1
ATOM 677 C CA . LYS A 1 87 ? 9.809 11.812 -11.682 1.00 97.50 87 LYS A CA 1
ATOM 678 C C . LYS A 1 87 ? 9.188 12.622 -12.818 1.00 97.50 87 LYS A C 1
ATOM 680 O O . LYS A 1 87 ? 9.238 13.847 -12.799 1.00 97.50 87 LYS A O 1
ATOM 685 N N . GLY A 1 88 ? 8.529 11.967 -13.775 1.00 97.88 88 GLY A N 1
ATOM 686 C CA . GLY A 1 88 ? 7.794 12.648 -14.849 1.00 97.88 88 GLY A CA 1
ATOM 687 C C . GLY A 1 88 ? 6.654 13.547 -14.348 1.00 97.88 88 GLY A C 1
ATOM 688 O O . GLY A 1 88 ? 6.164 14.400 -15.087 1.00 97.88 88 GLY A O 1
ATOM 689 N N . ARG A 1 89 ? 6.234 13.377 -13.088 1.00 97.12 89 ARG A N 1
ATOM 690 C CA . ARG A 1 89 ? 5.186 14.159 -12.419 1.00 97.12 89 ARG A CA 1
ATOM 691 C C . ARG A 1 89 ? 5.728 15.135 -11.368 1.00 97.12 89 ARG A C 1
ATOM 693 O O . ARG A 1 89 ? 4.916 15.793 -10.721 1.00 97.12 89 ARG A O 1
ATOM 700 N N . GLY A 1 90 ? 7.048 15.240 -11.193 1.00 97.62 90 GLY A N 1
ATOM 701 C CA . GLY A 1 90 ? 7.666 16.104 -10.180 1.00 97.62 90 GLY A CA 1
ATOM 702 C C . GLY A 1 90 ? 7.444 15.629 -8.737 1.00 97.62 90 GLY A C 1
ATOM 703 O O . GLY A 1 90 ? 7.365 16.447 -7.821 1.00 97.62 90 GLY A O 1
ATOM 704 N N . LEU A 1 91 ? 7.245 14.323 -8.529 1.00 97.25 91 LEU A N 1
ATOM 705 C CA . LEU A 1 91 ? 6.953 13.713 -7.225 1.00 97.25 91 LEU A CA 1
ATOM 706 C C . LEU A 1 91 ? 8.128 12.898 -6.661 1.00 97.25 91 LEU A C 1
ATOM 708 O O . LEU A 1 91 ? 7.978 12.239 -5.633 1.00 97.25 91 LEU A O 1
ATOM 712 N N . GLU A 1 92 ? 9.294 12.938 -7.298 1.00 94.62 92 GLU A N 1
ATOM 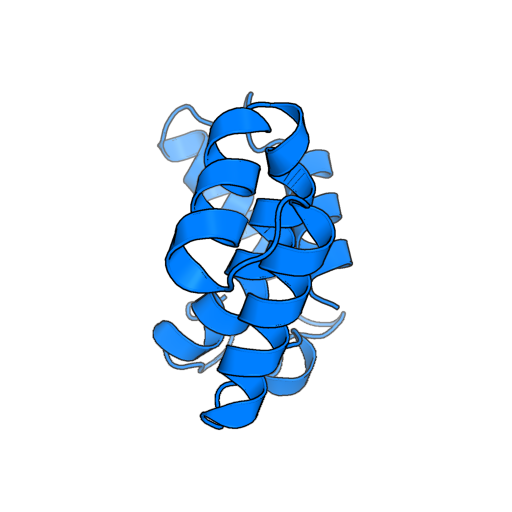713 C CA . GLU A 1 92 ? 10.479 12.143 -6.957 1.00 94.62 92 GLU A CA 1
ATOM 714 C C . GLU A 1 92 ? 11.056 12.442 -5.566 1.00 94.62 92 GLU A C 1
ATOM 716 O O . GLU A 1 92 ? 11.753 11.604 -5.004 1.00 94.62 92 GLU A O 1
ATOM 721 N N . GLN A 1 93 ? 10.735 13.604 -4.986 1.00 96.12 93 GLN A N 1
ATOM 722 C CA . GLN A 1 93 ? 11.093 13.951 -3.604 1.00 96.12 93 GLN A CA 1
ATOM 723 C C . GLN A 1 93 ? 10.218 13.224 -2.570 1.00 96.12 93 GLN A C 1
ATOM 725 O O . GLN A 1 93 ? 10.624 13.026 -1.429 1.00 96.12 93 GLN A O 1
ATOM 730 N N . ILE A 1 94 ? 8.993 12.846 -2.952 1.00 96.81 94 ILE A N 1
ATOM 731 C CA . ILE A 1 94 ? 8.044 12.132 -2.087 1.00 96.81 94 ILE A CA 1
ATOM 732 C C . ILE A 1 94 ? 8.177 10.626 -2.305 1.00 96.81 94 ILE A C 1
ATOM 734 O O . ILE A 1 94 ? 8.225 9.870 -1.335 1.00 96.81 94 ILE A O 1
ATOM 738 N N . TYR A 1 95 ? 8.224 10.207 -3.569 1.00 97.75 95 TYR A N 1
ATOM 739 C CA . TYR A 1 95 ? 8.346 8.817 -3.994 1.00 97.75 95 TYR A CA 1
ATOM 740 C C . TYR A 1 95 ? 9.770 8.557 -4.493 1.00 97.75 95 TYR A C 1
ATOM 742 O O . TYR A 1 95 ? 10.008 8.380 -5.689 1.00 97.75 95 TYR A O 1
ATOM 750 N N . THR A 1 96 ? 10.723 8.571 -3.559 1.00 98.25 96 THR A N 1
ATOM 751 C CA . THR A 1 96 ? 12.101 8.141 -3.825 1.00 98.25 96 THR A CA 1
ATOM 752 C C . THR A 1 96 ? 12.143 6.638 -4.116 1.00 98.25 96 THR A C 1
ATOM 754 O O . THR A 1 96 ? 11.173 5.917 -3.866 1.00 98.25 96 THR A O 1
ATOM 757 N N . LYS A 1 97 ? 13.273 6.132 -4.621 1.00 97.75 97 LYS A N 1
ATOM 758 C CA . LYS A 1 97 ? 13.442 4.688 -4.850 1.00 97.75 97 LYS A CA 1
ATOM 759 C C . LYS A 1 97 ? 13.285 3.889 -3.554 1.00 97.75 97 LYS A C 1
ATOM 761 O O . LYS A 1 97 ? 12.656 2.837 -3.551 1.00 97.75 97 LYS A O 1
ATOM 766 N N . GLU A 1 98 ? 13.793 4.429 -2.453 1.00 98.12 98 GLU A N 1
ATOM 767 C CA . GLU A 1 98 ? 13.702 3.849 -1.113 1.00 98.12 98 GLU A CA 1
ATOM 768 C C . GLU A 1 98 ? 12.248 3.826 -0.637 1.00 98.12 98 GLU A C 1
ATOM 770 O O . GLU A 1 98 ? 11.755 2.778 -0.236 1.00 98.12 98 GLU A O 1
ATOM 775 N N . ALA A 1 99 ? 11.526 4.943 -0.775 1.00 98.25 99 ALA A N 1
ATOM 776 C CA . ALA A 1 99 ? 10.107 5.018 -0.433 1.00 98.25 99 ALA A CA 1
ATOM 777 C C . ALA A 1 99 ? 9.260 4.019 -1.235 1.00 98.25 99 ALA A C 1
ATOM 779 O O . ALA A 1 99 ? 8.379 3.361 -0.685 1.00 98.25 99 ALA A O 1
ATOM 780 N N . ILE A 1 100 ? 9.521 3.893 -2.539 1.00 98.31 100 ILE A N 1
ATOM 781 C CA . ILE A 1 100 ? 8.839 2.919 -3.398 1.00 98.31 100 ILE A CA 1
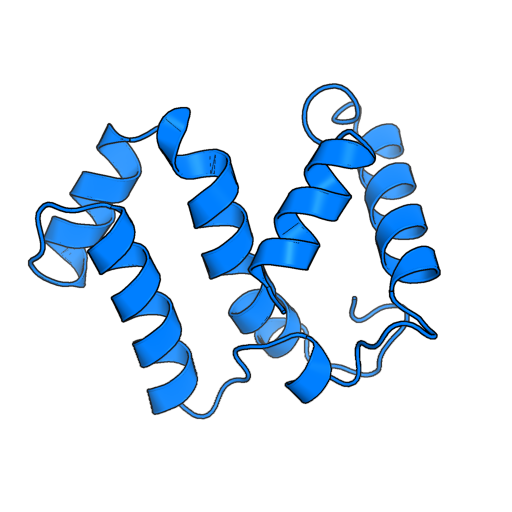ATOM 782 C C . ILE A 1 100 ? 9.141 1.499 -2.909 1.00 98.31 100 ILE A C 1
ATOM 784 O O . ILE A 1 100 ? 8.210 0.726 -2.701 1.00 98.31 100 ILE A O 1
ATOM 788 N N . SER A 1 101 ? 10.409 1.176 -2.651 1.00 98.00 101 SER A N 1
ATOM 789 C CA . SER A 1 101 ? 10.810 -0.132 -2.123 1.00 98.00 101 SER A CA 1
ATOM 790 C C . SER A 1 101 ? 10.129 -0.458 -0.787 1.00 98.00 101 SER A C 1
ATOM 792 O O . SER A 1 101 ? 9.555 -1.536 -0.635 1.00 98.00 101 SER A O 1
ATOM 794 N N . GLU A 1 102 ? 10.070 0.496 0.149 1.00 98.19 102 GLU A N 1
ATOM 795 C CA . GLU A 1 102 ? 9.355 0.348 1.425 1.00 98.19 102 GLU A CA 1
ATOM 796 C C . GLU A 1 102 ? 7.858 0.063 1.231 1.00 98.19 102 GLU A C 1
ATOM 798 O O . GLU A 1 102 ? 7.304 -0.832 1.874 1.00 98.19 102 GLU A O 1
ATOM 803 N N . ILE A 1 103 ? 7.191 0.796 0.331 1.00 98.19 103 ILE A N 1
ATOM 804 C CA . ILE A 1 103 ? 5.769 0.584 0.023 1.00 98.19 103 ILE A CA 1
ATOM 805 C C . ILE A 1 103 ? 5.550 -0.820 -0.549 1.00 98.19 103 ILE A C 1
ATOM 807 O O . ILE A 1 103 ? 4.642 -1.521 -0.107 1.00 98.19 103 ILE A O 1
ATOM 811 N N . PHE A 1 104 ? 6.371 -1.256 -1.506 1.00 97.62 104 PHE A N 1
ATOM 812 C CA . PHE A 1 104 ? 6.235 -2.589 -2.098 1.00 97.62 104 PHE A CA 1
ATOM 813 C C . PHE A 1 104 ? 6.569 -3.702 -1.094 1.00 97.62 104 PHE A C 1
ATOM 815 O O . PHE A 1 104 ? 5.887 -4.724 -1.075 1.00 97.62 104 PHE A O 1
ATOM 822 N N . ALA A 1 105 ? 7.531 -3.493 -0.191 1.00 97.19 105 ALA A N 1
ATOM 823 C CA . ALA A 1 105 ? 7.822 -4.428 0.896 1.00 97.19 105 ALA A CA 1
ATOM 824 C C . ALA A 1 105 ? 6.625 -4.614 1.849 1.00 97.19 105 ALA A C 1
ATOM 826 O O . ALA A 1 105 ? 6.370 -5.724 2.309 1.00 97.19 105 ALA A O 1
ATOM 827 N N . LEU A 1 106 ? 5.845 -3.555 2.103 1.00 97.38 106 LEU A N 1
ATOM 828 C CA . LEU A 1 106 ? 4.616 -3.610 2.908 1.00 97.38 106 LEU A CA 1
ATOM 829 C C . LEU A 1 106 ? 3.438 -4.311 2.202 1.00 97.38 106 LEU A C 1
ATOM 831 O O . LEU A 1 106 ? 2.438 -4.616 2.863 1.00 97.38 106 LEU A O 1
ATOM 835 N N . ALA A 1 107 ? 3.541 -4.529 0.887 1.00 95.44 107 ALA A N 1
ATOM 836 C CA . ALA A 1 107 ? 2.549 -5.199 0.043 1.00 95.44 107 ALA A CA 1
ATOM 837 C C . ALA A 1 107 ? 2.886 -6.673 -0.257 1.00 95.44 107 ALA A C 1
ATOM 839 O O . ALA A 1 107 ? 2.119 -7.334 -0.963 1.00 95.44 107 ALA A O 1
ATOM 840 N N . ARG A 1 108 ? 4.020 -7.173 0.254 1.00 88.12 108 ARG A N 1
ATOM 841 C CA . ARG A 1 108 ? 4.386 -8.591 0.175 1.00 88.12 108 ARG A CA 1
ATOM 842 C C . ARG A 1 108 ? 3.362 -9.479 0.887 1.00 88.12 108 ARG A C 1
ATOM 844 O O . ARG A 1 108 ? 2.750 -9.036 1.893 1.00 88.12 108 ARG A O 1
#

Solvent-accessible surface area (backbone atoms only — not comparable to full-atom values): 5824 Å² total; per-residue (Å²): 92,60,90,81,30,96,40,58,71,68,43,53,44,46,15,42,49,45,13,44,46,65,69,48,34,83,85,45,46,70,60,40,24,49,49,6,36,78,76,70,71,32,89,35,45,67,60,30,40,49,52,51,44,51,46,34,46,73,73,73,39,40,57,28,36,62,75,54,71,46,44,87,92,50,45,64,61,42,52,50,54,51,37,53,52,28,45,78,68,76,35,40,89,74,43,31,72,65,51,49,50,54,29,54,62,58,15,94

Radius of gyration: 14.33 Å; Cα contacts (8 Å, |Δi|>4): 121; chains: 1; bounding box: 30×29×34 Å

Foldseek 3Di:
DCVQFVDDPVLVCLLLVLLVQVLCCVVPVVVLLVQCCPPPNHRGNNVSSVVSNVVCVVVPGDHACVVRPDDPVCVVVVLVVVCVVCVVVVNCVVSPSVSSVSSNVSSD

pLDDT: mean 97.17, std 1.66, range [88.12, 98.5]

Secondary structure (DSSP, 8-state):
-TTTS---HHHHHHHHHHHHHHHHGGGGHHHHHHHIIIIIS-S-HHHHHHHHHHHHHHTT---STGGGT--TTTHHHHHHHHHHHHHHTT-TTTS-HHHHHHHHHTT-